Protein AF-A0A1A8SIC4-F1 (afdb_monomer_lite)

Sequence (96 aa):
RASECELGEWSQWSSCMKKNKTCGFKRGSQSRVRSPLPQIHSLDPSPSFVTSQTCIPEAERRQCNVTRTPCVRERKNKGTRSDDAKKRDKGNARGR

Secondary structure (DSSP, 8-state):
---S--B-PPPPPPPPBBTTBSSS-SEEEEEEEEPBP-----S----S------PPPEEEEEEEE---PPP---S-------S--SSS--------

Organism: NCBI:txid451742

Structure (mmCIF, N/CA/C/O backbone):
data_AF-A0A1A8SIC4-F1
#
_entry.id   AF-A0A1A8SIC4-F1
#
loop_
_atom_site.group_PDB
_atom_site.id
_atom_site.type_symbol
_atom_site.label_atom_id
_atom_site.label_alt_id
_atom_site.label_comp_id
_atom_site.label_asym_id
_atom_site.label_entity_id
_atom_site.label_seq_id
_atom_site.pdbx_PDB_ins_code
_atom_site.Cartn_x
_atom_site.Cartn_y
_atom_site.Cartn_z
_atom_site.occupancy
_atom_site.B_iso_or_equiv
_atom_site.auth_seq_id
_atom_site.auth_comp_id
_atom_site.auth_asym_id
_atom_site.auth_atom_id
_atom_site.pdbx_PDB_model_num
ATOM 1 N N . ARG A 1 1 ? 29.509 -3.244 -3.842 1.00 47.41 1 ARG A N 1
ATOM 2 C CA . ARG A 1 1 ? 29.224 -3.864 -5.154 1.00 47.41 1 ARG A CA 1
ATOM 3 C C . ARG A 1 1 ? 27.739 -4.187 -5.210 1.00 47.41 1 ARG A C 1
ATOM 5 O O . ARG A 1 1 ? 27.332 -5.201 -4.662 1.00 47.41 1 ARG A O 1
ATOM 12 N N . ALA A 1 2 ? 26.950 -3.276 -5.770 1.00 46.69 2 ALA A N 1
ATOM 13 C CA . ALA A 1 2 ? 25.677 -3.608 -6.391 1.00 46.69 2 ALA A CA 1
ATOM 14 C C . ALA A 1 2 ? 26.006 -3.691 -7.882 1.00 46.69 2 ALA A C 1
ATOM 16 O O . ALA A 1 2 ? 26.711 -2.817 -8.386 1.00 46.69 2 ALA A O 1
ATOM 17 N N . SER A 1 3 ? 25.652 -4.807 -8.502 1.00 49.41 3 SER A N 1
ATOM 18 C CA . SER A 1 3 ? 25.911 -5.120 -9.904 1.00 49.41 3 SER A CA 1
ATOM 19 C C . SER A 1 3 ? 25.497 -3.947 -10.792 1.00 49.41 3 SER A C 1
ATOM 21 O O . SER A 1 3 ? 24.497 -3.302 -10.487 1.00 49.41 3 SER A O 1
ATOM 23 N N . GLU A 1 4 ? 26.269 -3.679 -11.842 1.00 56.88 4 GLU A N 1
ATOM 24 C CA . GLU A 1 4 ? 26.120 -2.597 -12.831 1.00 56.88 4 GLU A CA 1
ATOM 25 C C . GLU A 1 4 ? 24.813 -2.718 -13.653 1.00 56.88 4 GLU A C 1
ATOM 27 O O . GLU A 1 4 ? 24.824 -2.835 -14.869 1.00 56.88 4 GLU A O 1
ATOM 32 N N . CYS A 1 5 ? 23.667 -2.738 -12.975 1.00 67.62 5 CYS A N 1
ATOM 33 C CA . CYS A 1 5 ? 22.320 -2.734 -13.527 1.00 67.62 5 CYS A CA 1
ATOM 34 C C . CYS A 1 5 ? 21.611 -1.490 -13.000 1.00 67.62 5 CYS A C 1
ATOM 36 O O . CYS A 1 5 ? 21.389 -1.363 -11.790 1.00 67.62 5 CYS A O 1
ATOM 38 N N . GLU A 1 6 ? 21.218 -0.593 -13.898 1.00 72.94 6 GLU A N 1
ATOM 39 C CA . GLU A 1 6 ? 20.406 0.563 -13.538 1.00 72.94 6 GLU A CA 1
ATOM 40 C C . GLU A 1 6 ? 18.988 0.094 -13.181 1.00 72.94 6 GLU A C 1
ATOM 42 O O . GLU A 1 6 ? 18.189 -0.332 -14.017 1.00 72.94 6 GLU A O 1
ATOM 47 N N . LEU A 1 7 ? 18.680 0.109 -11.885 1.00 80.56 7 LEU A N 1
ATOM 48 C CA . LEU A 1 7 ? 17.324 -0.115 -11.399 1.00 80.56 7 LEU A CA 1
ATOM 49 C C . LEU A 1 7 ? 16.535 1.188 -11.509 1.00 80.56 7 LEU A C 1
ATOM 51 O O . LEU A 1 7 ? 17.053 2.261 -11.203 1.00 80.56 7 LEU A O 1
ATOM 55 N N . GLY A 1 8 ? 15.275 1.076 -11.921 1.00 83.62 8 GLY A N 1
ATOM 56 C CA . GLY A 1 8 ? 14.387 2.216 -12.083 1.00 83.62 8 GLY A CA 1
ATOM 57 C C . GLY A 1 8 ? 13.956 2.830 -10.760 1.00 83.62 8 GLY A C 1
ATOM 58 O O . GLY A 1 8 ? 14.420 2.464 -9.673 1.00 83.62 8 GLY A O 1
ATOM 59 N N . GLU A 1 9 ? 13.025 3.775 -10.861 1.00 90.00 9 GLU A N 1
ATOM 60 C CA . GLU A 1 9 ? 12.468 4.422 -9.683 1.00 90.00 9 GLU A CA 1
ATOM 61 C C . GLU A 1 9 ? 11.756 3.408 -8.775 1.00 90.00 9 GLU A C 1
ATOM 63 O O . GLU A 1 9 ? 11.137 2.429 -9.204 1.00 90.00 9 GLU A O 1
ATOM 68 N N . TRP A 1 10 ? 11.865 3.648 -7.473 1.00 90.75 10 TRP A N 1
ATOM 69 C CA . TRP A 1 10 ? 11.117 2.900 -6.483 1.00 90.75 10 TRP A CA 1
ATOM 70 C C . TRP A 1 10 ? 9.619 3.139 -6.624 1.00 90.75 10 TRP A C 1
ATOM 72 O O . TRP A 1 10 ? 9.158 4.274 -6.568 1.00 90.75 10 TRP A O 1
ATOM 82 N N . SER A 1 11 ? 8.845 2.054 -6.653 1.00 93.75 11 SER A N 1
ATOM 83 C CA . SER A 1 11 ? 7.395 2.142 -6.485 1.00 93.75 11 SER A CA 1
ATOM 84 C C . SER A 1 11 ? 7.038 2.784 -5.143 1.00 93.75 11 SER A C 1
ATOM 86 O O . SER A 1 11 ? 7.803 2.742 -4.168 1.00 93.75 11 SER A O 1
ATOM 88 N N . GLN A 1 12 ? 5.820 3.311 -5.063 1.00 94.88 12 GLN A N 1
ATOM 89 C CA . GLN A 1 12 ? 5.270 3.792 -3.805 1.00 94.88 12 GLN A CA 1
ATOM 90 C C . GLN A 1 12 ? 5.237 2.670 -2.755 1.00 94.88 12 GLN A C 1
ATOM 92 O O . GLN A 1 12 ? 4.997 1.497 -3.050 1.00 94.88 12 GLN A O 1
ATOM 97 N N . TRP A 1 13 ? 5.477 3.039 -1.497 1.00 94.81 13 TRP A N 1
ATOM 98 C CA . TRP A 1 13 ? 5.356 2.115 -0.376 1.00 94.81 13 TRP A CA 1
ATOM 99 C C . TRP A 1 13 ? 3.936 1.560 -0.258 1.00 94.81 13 TRP A C 1
ATOM 101 O O . TRP A 1 13 ? 2.962 2.313 -0.292 1.00 94.81 13 TRP A O 1
ATOM 111 N N . SER A 1 14 ? 3.824 0.249 -0.041 1.00 94.75 14 SER A N 1
ATOM 112 C CA . SER A 1 14 ? 2.546 -0.393 0.255 1.00 94.75 14 SER A CA 1
ATOM 113 C C . SER A 1 14 ? 1.931 0.149 1.549 1.00 94.75 14 SER A C 1
ATOM 115 O O . SER A 1 14 ? 2.629 0.650 2.434 1.00 94.75 14 SER A O 1
ATOM 117 N N . SER A 1 15 ? 0.627 -0.059 1.738 1.00 94.31 15 SER A N 1
ATOM 118 C CA . SER A 1 15 ? 0.002 0.177 3.041 1.00 94.31 15 SER A CA 1
ATOM 119 C C . SER A 1 15 ? 0.709 -0.624 4.136 1.00 94.31 15 SER A C 1
ATOM 121 O O . SER A 1 15 ? 1.135 -1.765 3.922 1.00 94.31 15 SER A O 1
ATOM 123 N N . CYS A 1 16 ? 0.811 -0.031 5.326 1.00 94.38 16 CYS A N 1
ATOM 124 C CA . CYS A 1 16 ? 1.313 -0.735 6.494 1.00 94.38 16 CYS A CA 1
ATOM 125 C C . CYS A 1 16 ? 0.394 -1.920 6.798 1.00 94.38 16 CYS A C 1
ATOM 127 O O . CYS A 1 16 ? -0.816 -1.744 6.951 1.00 94.38 16 CYS A O 1
ATOM 129 N N . MET A 1 17 ? 0.956 -3.122 6.890 1.00 93.44 17 MET A N 1
ATOM 130 C CA . MET A 1 17 ? 0.179 -4.329 7.153 1.00 93.44 17 MET A CA 1
ATOM 131 C C . MET A 1 17 ? 0.896 -5.289 8.102 1.00 93.44 17 MET A C 1
ATOM 133 O O . MET A 1 17 ? 2.123 -5.325 8.190 1.00 93.44 17 MET A O 1
ATOM 137 N N . LYS A 1 18 ? 0.118 -6.093 8.830 1.00 91.94 18 LYS A N 1
ATOM 138 C CA . LYS A 1 18 ? 0.607 -7.182 9.684 1.00 91.94 18 LYS A CA 1
ATOM 139 C C . LYS A 1 18 ? -0.186 -8.446 9.380 1.00 91.94 18 LYS A C 1
ATOM 141 O O . LYS A 1 18 ? -1.400 -8.463 9.567 1.00 91.94 18 LYS A O 1
ATOM 146 N N . LYS A 1 19 ? 0.495 -9.515 8.945 1.00 88.44 19 LYS A N 1
ATOM 147 C CA . LYS A 1 19 ? -0.144 -10.787 8.541 1.00 88.44 19 LYS A CA 1
ATOM 148 C C . LYS A 1 19 ? -1.280 -10.562 7.525 1.00 88.44 19 LYS A C 1
ATOM 150 O O . LYS A 1 19 ? -2.400 -11.016 7.749 1.00 88.44 19 LYS A O 1
ATOM 155 N N . ASN A 1 20 ? -0.996 -9.786 6.474 1.00 88.56 20 ASN A N 1
ATOM 156 C CA . ASN A 1 20 ? -1.928 -9.474 5.380 1.00 88.56 20 ASN A CA 1
ATOM 157 C C . ASN A 1 20 ? -3.195 -8.717 5.827 1.00 88.56 20 ASN A C 1
ATOM 159 O O . ASN A 1 20 ? -4.226 -8.771 5.166 1.00 88.56 20 ASN A O 1
ATOM 163 N N . LYS A 1 21 ? -3.133 -8.013 6.962 1.00 88.75 21 LYS A N 1
ATOM 164 C CA . LYS A 1 21 ? -4.210 -7.149 7.462 1.00 88.75 21 LYS A CA 1
ATOM 165 C C . LYS A 1 21 ? -3.706 -5.734 7.642 1.00 88.75 21 LYS A C 1
ATOM 167 O O . LYS A 1 21 ? -2.560 -5.555 8.040 1.00 88.75 21 LYS A O 1
ATOM 172 N N . THR A 1 22 ? -4.590 -4.765 7.445 1.00 91.44 22 THR A N 1
ATOM 173 C CA . THR A 1 22 ? -4.361 -3.321 7.643 1.00 91.44 22 THR A CA 1
ATOM 174 C C . THR A 1 22 ? -5.019 -2.780 8.924 1.00 91.44 22 THR A C 1
ATOM 176 O O . THR A 1 22 ? -4.899 -1.603 9.236 1.00 91.44 22 THR A O 1
ATOM 179 N N . CYS A 1 23 ? -5.660 -3.649 9.713 1.00 89.69 23 CYS A N 1
ATOM 180 C CA . CYS A 1 23 ? -6.342 -3.327 10.967 1.00 89.69 23 CYS A CA 1
ATOM 181 C C . CYS A 1 23 ? -5.828 -4.184 12.142 1.00 89.69 23 CYS A C 1
ATOM 183 O O . CYS A 1 23 ? -5.269 -5.269 11.957 1.00 89.69 23 CYS A O 1
ATOM 185 N N . GLY A 1 24 ? -6.073 -3.736 13.374 1.00 89.94 24 GLY A N 1
ATOM 186 C CA . GLY A 1 24 ? -5.887 -4.517 14.601 1.00 89.94 24 GLY A CA 1
ATOM 187 C C . GLY A 1 24 ? -4.445 -4.617 15.104 1.00 89.94 24 GLY A C 1
ATOM 188 O O . GLY A 1 24 ? -4.166 -5.415 15.998 1.00 89.94 24 GLY A O 1
ATOM 189 N N . PHE A 1 25 ? -3.517 -3.817 14.576 1.00 91.12 25 PHE A N 1
ATOM 190 C CA . PHE A 1 25 ? -2.125 -3.774 15.030 1.00 91.12 25 PHE A CA 1
ATOM 191 C C . PHE A 1 25 ? -1.625 -2.338 15.210 1.00 91.12 25 PHE A C 1
ATOM 193 O O . PHE A 1 25 ? -2.161 -1.417 14.611 1.00 91.12 25 PHE A O 1
ATOM 200 N N . LYS A 1 26 ? -0.589 -2.170 16.046 1.00 90.50 26 LYS A N 1
ATOM 201 C CA . LYS A 1 26 ? 0.161 -0.908 16.193 1.00 90.50 26 LYS A CA 1
ATOM 202 C C . LYS A 1 26 ? 1.464 -0.890 15.384 1.00 90.50 26 LYS A C 1
ATOM 204 O O . LYS A 1 26 ? 1.938 0.171 15.021 1.00 90.50 26 LYS A O 1
ATOM 209 N N . ARG A 1 27 ? 2.058 -2.060 15.112 1.00 93.38 27 ARG A N 1
ATOM 210 C CA . ARG A 1 27 ? 3.337 -2.216 14.391 1.00 93.38 27 ARG A CA 1
ATOM 211 C C . ARG A 1 27 ? 3.176 -3.217 13.251 1.00 93.38 27 ARG A C 1
ATOM 213 O O . ARG A 1 27 ? 2.693 -4.325 13.503 1.00 93.38 27 ARG A O 1
ATOM 220 N N . GLY A 1 28 ? 3.561 -2.832 12.041 1.00 94.31 28 GLY A N 1
ATOM 221 C CA . GLY A 1 28 ? 3.477 -3.644 10.828 1.00 94.31 28 GLY A CA 1
ATOM 222 C C . GLY A 1 28 ? 4.701 -3.465 9.933 1.00 94.31 28 GLY A C 1
ATOM 223 O O . GLY A 1 28 ? 5.740 -2.953 10.361 1.00 94.31 28 GLY A O 1
ATOM 224 N N . SER A 1 29 ? 4.563 -3.884 8.682 1.00 95.94 29 SER A N 1
ATOM 225 C CA . SER A 1 29 ? 5.577 -3.715 7.646 1.00 95.94 29 SER A CA 1
ATOM 226 C C . SER A 1 29 ? 4.937 -3.203 6.364 1.00 95.94 29 SER A C 1
ATOM 228 O O . SER A 1 29 ? 3.799 -3.545 6.042 1.00 95.94 29 SER A O 1
ATOM 230 N N . GLN A 1 30 ? 5.686 -2.383 5.642 1.00 95.81 30 GLN A N 1
ATOM 231 C CA . GLN A 1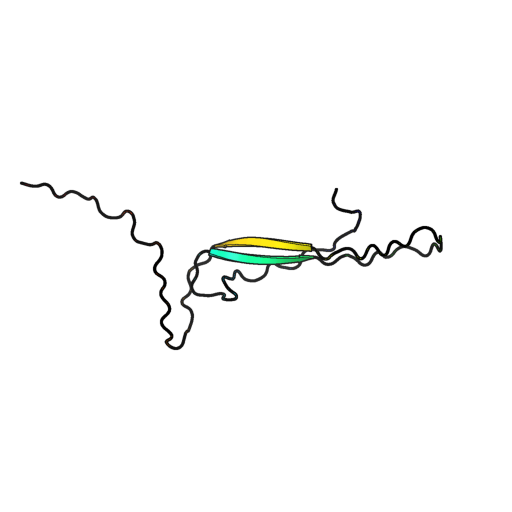 30 ? 5.362 -1.936 4.293 1.00 95.81 30 GLN A CA 1
ATOM 232 C C . GLN A 1 30 ? 6.511 -2.337 3.375 1.00 95.81 30 GLN A C 1
ATOM 234 O O . GLN A 1 30 ? 7.669 -2.366 3.805 1.00 95.81 30 GLN A O 1
ATOM 239 N N . SER A 1 31 ? 6.174 -2.687 2.140 1.00 94.88 31 SER A N 1
ATOM 240 C CA . SER A 1 31 ? 7.141 -3.100 1.128 1.00 94.88 31 SER A CA 1
ATOM 241 C C . SER A 1 31 ? 7.052 -2.167 -0.073 1.00 94.88 31 SER A C 1
ATOM 243 O O . SER A 1 31 ? 5.972 -1.657 -0.372 1.00 94.88 31 SER A O 1
ATOM 245 N N . ARG A 1 32 ? 8.170 -1.951 -0.755 1.00 95.56 32 ARG A N 1
ATOM 246 C CA . ARG A 1 32 ? 8.219 -1.325 -2.079 1.00 95.56 32 ARG A CA 1
ATOM 247 C C . ARG A 1 32 ? 9.085 -2.167 -3.002 1.00 95.56 32 ARG A C 1
ATOM 249 O O . ARG A 1 32 ? 9.911 -2.946 -2.527 1.00 95.56 32 ARG A O 1
ATOM 256 N N . VAL A 1 33 ? 8.884 -2.011 -4.300 1.00 93.19 33 VAL A N 1
ATOM 257 C CA . VAL A 1 33 ? 9.644 -2.719 -5.331 1.00 93.19 33 VAL A CA 1
ATOM 258 C C . VAL A 1 33 ? 10.167 -1.729 -6.361 1.00 93.19 33 VAL A C 1
ATOM 260 O O . VAL A 1 33 ? 9.515 -0.717 -6.620 1.00 93.19 33 VAL A O 1
ATOM 263 N N . ARG A 1 34 ? 11.335 -2.003 -6.936 1.00 91.50 34 ARG A N 1
ATOM 264 C CA . ARG A 1 34 ? 11.837 -1.318 -8.134 1.00 91.50 34 ARG A CA 1
ATOM 265 C C . ARG A 1 34 ? 12.176 -2.352 -9.193 1.00 91.50 34 ARG A C 1
ATOM 267 O O . ARG A 1 34 ? 12.811 -3.366 -8.894 1.00 91.50 34 ARG A O 1
ATOM 274 N N . SER A 1 35 ? 11.716 -2.113 -10.413 1.00 87.50 35 SER A N 1
ATOM 275 C CA . SER A 1 35 ? 12.066 -2.936 -11.564 1.00 87.50 35 SER A CA 1
ATOM 276 C C . SER A 1 35 ? 13.350 -2.418 -12.210 1.00 87.50 35 SER A C 1
ATOM 278 O O . SER A 1 35 ? 13.639 -1.223 -12.119 1.00 87.50 35 SER A O 1
ATOM 280 N N . PRO A 1 36 ? 14.115 -3.282 -12.884 1.00 83.38 36 PRO A N 1
ATOM 281 C CA . PRO A 1 36 ? 15.187 -2.836 -13.761 1.00 83.38 36 PRO A CA 1
ATOM 282 C C . PRO A 1 36 ? 14.686 -1.873 -14.827 1.00 83.38 36 PRO A C 1
ATOM 284 O O . PRO A 1 36 ? 13.569 -2.046 -15.329 1.00 83.38 36 PRO A O 1
ATOM 287 N N . LEU A 1 37 ? 15.510 -0.891 -15.186 1.00 77.88 37 LEU A N 1
ATOM 288 C CA . LEU A 1 37 ? 15.266 -0.133 -16.403 1.00 77.88 37 LEU A CA 1
ATOM 289 C C . LEU A 1 37 ? 15.579 -1.019 -17.614 1.00 77.88 37 LEU A C 1
ATOM 291 O O . LEU A 1 37 ? 16.496 -1.843 -17.560 1.00 77.88 37 LEU A O 1
ATOM 295 N N . PRO A 1 38 ? 14.810 -0.901 -18.707 1.00 66.94 38 PRO A N 1
ATOM 296 C CA . PRO A 1 38 ? 15.213 -1.496 -19.966 1.00 66.94 38 PRO A CA 1
ATOM 297 C C . PRO A 1 38 ? 16.500 -0.801 -20.412 1.00 66.94 38 PRO A C 1
ATOM 299 O O . PRO A 1 38 ? 16.480 0.378 -20.760 1.00 66.94 38 PRO A O 1
ATOM 302 N N . GLN A 1 39 ? 17.619 -1.526 -20.393 1.00 63.16 39 GLN A N 1
ATOM 303 C CA . GLN A 1 39 ? 18.861 -1.036 -20.985 1.00 63.16 39 GLN A CA 1
ATOM 304 C C . GLN A 1 39 ? 18.612 -0.871 -22.484 1.00 63.16 39 GLN A C 1
ATOM 306 O O . GLN A 1 39 ? 18.539 -1.855 -23.225 1.00 63.16 39 GLN A O 1
ATOM 311 N N . ILE A 1 40 ? 18.463 0.372 -22.937 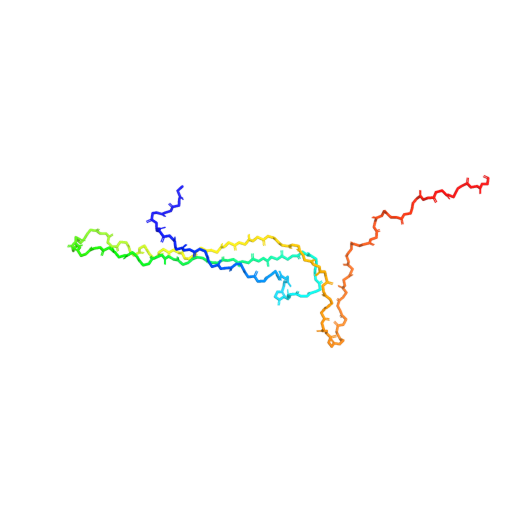1.00 55.31 40 ILE A N 1
ATOM 312 C CA . ILE A 1 40 ? 18.524 0.711 -24.357 1.00 55.31 40 ILE A CA 1
ATOM 313 C C . ILE A 1 40 ? 20.008 0.691 -24.718 1.00 55.31 40 ILE A C 1
ATOM 315 O O . ILE A 1 40 ? 20.648 1.728 -24.864 1.00 55.31 40 ILE A O 1
ATOM 319 N N . HIS A 1 41 ? 20.594 -0.503 -24.767 1.00 55.50 41 HIS A N 1
ATOM 320 C CA . HIS A 1 41 ? 21.925 -0.648 -25.325 1.00 55.50 41 HIS A CA 1
ATOM 321 C C . HIS A 1 41 ? 21.805 -0.432 -26.830 1.00 55.50 41 HIS A C 1
ATOM 323 O O . HIS A 1 41 ? 21.134 -1.183 -27.540 1.00 55.50 41 HIS A O 1
ATOM 329 N N . SER A 1 42 ? 22.399 0.675 -27.267 1.00 50.16 42 SER A N 1
ATOM 330 C CA . SER A 1 42 ? 22.607 1.072 -28.649 1.00 50.16 42 SER A CA 1
ATOM 331 C C . SER A 1 42 ? 23.027 -0.115 -29.516 1.00 50.16 42 SER A C 1
ATOM 333 O O . SER A 1 42 ? 23.774 -0.982 -29.071 1.00 50.16 42 SER A O 1
ATOM 335 N N . LEU A 1 43 ? 22.547 -0.115 -30.759 1.00 49.47 43 LEU A N 1
ATOM 336 C CA . LEU A 1 43 ? 22.930 -1.018 -31.843 1.00 49.47 43 LEU A CA 1
ATOM 337 C C . LEU A 1 43 ? 24.461 -1.074 -32.018 1.00 49.47 43 LEU A C 1
ATOM 339 O O . LEU A 1 43 ? 25.014 -0.343 -32.831 1.00 49.47 43 LEU A O 1
ATOM 343 N N . ASP A 1 44 ? 25.139 -1.951 -31.286 1.00 51.44 44 ASP A N 1
ATOM 344 C CA . ASP A 1 44 ? 26.468 -2.447 -31.636 1.00 51.44 44 ASP A CA 1
ATOM 345 C C . ASP A 1 44 ? 26.444 -3.981 -31.538 1.00 51.44 44 ASP A C 1
ATOM 347 O O . ASP A 1 44 ? 26.300 -4.531 -30.443 1.00 51.44 44 ASP A O 1
ATOM 351 N N . PRO A 1 45 ? 26.492 -4.708 -32.669 1.00 51.06 45 PRO A N 1
ATOM 352 C CA . PRO A 1 45 ? 26.457 -6.161 -32.679 1.00 51.06 45 PRO A CA 1
ATOM 353 C C . PRO A 1 45 ? 27.863 -6.719 -32.414 1.00 51.06 45 PRO A C 1
ATOM 355 O O . PRO A 1 45 ? 28.443 -7.377 -33.276 1.00 51.06 45 PRO A O 1
ATOM 358 N N . SER A 1 46 ? 28.438 -6.472 -31.234 1.00 50.25 46 SER A N 1
ATOM 359 C CA . SER A 1 46 ? 29.637 -7.203 -30.807 1.00 50.25 46 SER A CA 1
ATOM 360 C C . SER A 1 46 ? 29.225 -8.506 -30.094 1.00 50.25 46 SER A C 1
ATOM 362 O O . SER A 1 46 ? 28.492 -8.479 -29.103 1.00 50.25 46 SER A O 1
ATOM 364 N N . PRO A 1 47 ? 29.647 -9.693 -30.577 1.00 52.91 47 PRO A N 1
ATOM 365 C CA . PRO A 1 47 ? 29.192 -10.993 -30.075 1.00 52.91 47 PRO A CA 1
ATOM 366 C C . PRO A 1 47 ? 29.957 -11.428 -28.814 1.00 52.91 47 PRO A C 1
ATOM 368 O O . PRO A 1 47 ? 30.239 -12.609 -28.612 1.00 52.91 47 PRO A O 1
ATOM 371 N N . SER A 1 48 ? 30.336 -10.482 -27.962 1.00 45.69 48 SER A N 1
ATOM 372 C CA . SER A 1 48 ? 31.107 -10.739 -26.751 1.00 45.69 48 SER A CA 1
ATOM 373 C C . SER A 1 48 ? 30.221 -10.525 -25.534 1.00 45.69 48 SER A C 1
ATOM 375 O O . SER A 1 48 ? 30.046 -9.412 -25.055 1.00 45.69 48 SER A O 1
ATOM 377 N N . PHE A 1 49 ? 29.699 -11.639 -25.021 1.00 46.25 49 PHE A N 1
ATOM 378 C CA . PHE A 1 49 ? 29.087 -11.744 -23.699 1.00 46.25 49 PHE A CA 1
ATOM 379 C C . PHE A 1 49 ? 27.810 -10.921 -23.511 1.00 46.25 49 PHE A C 1
ATOM 381 O O . PHE A 1 49 ? 27.687 -10.131 -22.575 1.00 46.25 49 PHE A O 1
ATOM 388 N N . VAL A 1 50 ? 26.771 -11.264 -24.280 1.00 48.88 50 VAL A N 1
ATOM 389 C CA . VAL A 1 50 ? 25.392 -11.135 -23.788 1.00 48.88 50 VAL A CA 1
ATOM 390 C C . VAL A 1 50 ? 25.213 -12.156 -22.660 1.00 48.88 50 VAL A C 1
ATOM 392 O O . VAL A 1 50 ? 24.520 -13.163 -22.778 1.00 48.88 50 VAL A O 1
ATOM 395 N N . THR A 1 51 ? 25.891 -11.922 -21.535 1.00 48.44 51 THR A N 1
ATOM 396 C CA . THR A 1 51 ? 25.366 -12.376 -20.258 1.00 48.44 51 THR A CA 1
ATOM 397 C C . THR A 1 51 ? 23.995 -11.739 -20.198 1.00 48.44 51 THR A C 1
ATOM 399 O O . THR A 1 51 ? 23.879 -10.515 -20.187 1.00 48.44 51 THR A O 1
ATOM 402 N N . SER A 1 52 ? 22.947 -12.550 -20.291 1.00 51.41 52 SER A N 1
ATOM 403 C CA . SER A 1 52 ? 21.598 -12.128 -19.959 1.00 51.41 52 SER A CA 1
ATOM 404 C C . SER A 1 52 ? 21.630 -11.707 -18.492 1.00 51.41 52 SER A C 1
ATOM 406 O O . SER A 1 52 ? 21.299 -12.477 -17.596 1.00 51.41 52 SER A O 1
ATOM 408 N N . GLN A 1 53 ? 22.121 -10.499 -18.226 1.00 55.16 53 GLN A N 1
ATOM 409 C CA . GLN A 1 53 ? 22.005 -9.815 -16.957 1.00 55.16 53 GLN A CA 1
ATOM 410 C C . GLN A 1 53 ? 20.541 -9.416 -16.878 1.00 55.16 53 GLN A C 1
ATOM 412 O O . GLN A 1 53 ? 20.148 -8.278 -17.119 1.00 55.16 53 GLN A O 1
ATOM 417 N N . THR A 1 54 ? 19.699 -10.415 -16.620 1.00 57.56 54 THR A N 1
ATOM 418 C CA . THR A 1 54 ? 18.337 -10.217 -16.165 1.00 57.56 54 THR A CA 1
ATOM 419 C C . THR A 1 54 ? 18.481 -9.582 -14.794 1.00 57.56 54 THR A C 1
ATOM 421 O O . THR A 1 54 ? 18.583 -10.268 -13.778 1.00 57.56 54 THR A O 1
ATOM 424 N N . CYS A 1 55 ? 18.618 -8.258 -14.781 1.00 68.56 55 CYS A N 1
ATOM 425 C CA . CYS A 1 55 ? 18.675 -7.479 -13.563 1.00 68.56 55 CYS A CA 1
ATOM 426 C C . CYS A 1 55 ? 17.505 -7.915 -12.673 1.00 68.56 55 CYS A C 1
ATOM 428 O O . CYS A 1 55 ? 16.361 -8.014 -13.123 1.00 68.56 55 CYS A O 1
ATOM 430 N N . ILE A 1 56 ? 17.795 -8.251 -11.422 1.00 78.88 56 ILE A N 1
ATOM 431 C CA . ILE A 1 56 ? 16.781 -8.781 -10.515 1.00 78.88 56 ILE A CA 1
ATOM 432 C C . ILE A 1 56 ? 15.986 -7.590 -9.962 1.00 78.88 56 ILE A C 1
ATOM 434 O O . ILE A 1 56 ? 16.605 -6.627 -9.503 1.00 78.88 56 ILE A O 1
ATOM 438 N N . PRO A 1 57 ? 14.641 -7.618 -9.982 1.00 84.44 57 PRO A N 1
ATOM 439 C CA . PRO A 1 57 ? 13.850 -6.588 -9.322 1.00 84.44 57 PRO A CA 1
ATOM 440 C C . PRO A 1 57 ? 14.157 -6.572 -7.824 1.00 84.44 57 PRO A C 1
ATOM 442 O O . PRO A 1 57 ? 14.198 -7.615 -7.167 1.00 84.44 57 PRO A O 1
ATOM 445 N N . GLU A 1 58 ? 14.349 -5.380 -7.270 1.00 88.94 58 GLU A N 1
ATOM 446 C CA . GLU A 1 58 ? 14.688 -5.232 -5.859 1.00 88.94 58 GLU A CA 1
ATOM 447 C C . GLU A 1 58 ? 13.432 -4.956 -5.035 1.00 88.94 58 GLU A C 1
ATOM 449 O O . GLU A 1 58 ? 12.572 -4.160 -5.419 1.00 88.94 58 GLU A O 1
ATOM 454 N N . ALA A 1 59 ? 13.331 -5.619 -3.884 1.00 91.56 59 ALA A N 1
ATOM 455 C CA . ALA A 1 59 ? 12.250 -5.444 -2.927 1.00 91.56 59 ALA A CA 1
ATOM 456 C C . ALA A 1 59 ? 12.815 -4.925 -1.602 1.00 91.56 59 ALA A C 1
ATOM 458 O O . ALA A 1 59 ? 13.671 -5.564 -0.992 1.00 91.56 59 ALA A O 1
ATOM 459 N N . GLU A 1 60 ? 12.275 -3.812 -1.112 1.00 94.25 60 GLU A N 1
ATOM 460 C CA . GLU A 1 60 ? 12.643 -3.240 0.181 1.00 94.25 60 GLU A CA 1
ATOM 461 C C . GLU A 1 60 ? 11.477 -3.347 1.160 1.00 94.25 60 GLU A C 1
ATOM 463 O O . GLU A 1 60 ? 10.317 -3.125 0.803 1.00 94.25 60 GLU A O 1
ATOM 468 N N . ARG A 1 61 ? 11.782 -3.671 2.421 1.00 94.31 61 ARG A N 1
ATOM 469 C CA . ARG A 1 61 ? 10.805 -3.732 3.511 1.00 94.31 61 ARG A CA 1
ATOM 470 C C . ARG A 1 61 ? 11.231 -2.831 4.655 1.00 94.31 61 ARG A C 1
ATOM 472 O O . ARG A 1 61 ? 12.353 -2.939 5.139 1.00 94.31 61 ARG A O 1
ATOM 479 N N . ARG A 1 62 ? 10.299 -2.023 5.161 1.00 95.06 62 ARG A N 1
ATOM 480 C CA . ARG A 1 62 ? 10.503 -1.214 6.373 1.00 95.06 62 ARG A CA 1
ATOM 481 C C . ARG A 1 62 ? 9.392 -1.435 7.388 1.00 95.06 62 ARG A C 1
ATOM 483 O O . ARG A 1 62 ? 8.248 -1.740 7.039 1.00 95.06 62 ARG A O 1
ATOM 490 N N . GLN A 1 63 ? 9.734 -1.272 8.662 1.00 95.44 63 GLN A N 1
ATOM 491 C CA . GLN A 1 63 ? 8.745 -1.263 9.735 1.00 95.44 63 GLN A CA 1
ATOM 492 C C . GLN A 1 63 ? 7.909 0.015 9.679 1.00 95.44 63 GLN A C 1
ATOM 494 O O . GLN A 1 63 ? 8.375 1.076 9.267 1.00 95.44 63 GLN A O 1
ATOM 499 N N . CYS A 1 64 ? 6.660 -0.095 10.109 1.00 94.25 64 CYS A N 1
ATOM 500 C CA . CYS A 1 64 ? 5.741 1.028 10.228 1.00 94.25 64 CYS A CA 1
ATOM 501 C C . CYS A 1 64 ? 4.947 0.909 11.527 1.00 94.25 64 CYS A C 1
ATOM 503 O O . CYS A 1 64 ? 4.635 -0.197 11.979 1.00 94.25 64 CYS A O 1
ATOM 505 N N . ASN A 1 65 ? 4.621 2.053 12.125 1.00 94.25 65 ASN A N 1
ATOM 506 C CA . ASN A 1 65 ? 3.754 2.134 13.293 1.00 94.25 65 ASN A CA 1
ATOM 507 C C . ASN A 1 65 ? 2.472 2.867 12.891 1.00 94.25 65 ASN A C 1
ATOM 509 O O . ASN A 1 65 ? 2.541 3.900 12.234 1.00 94.25 65 ASN A O 1
ATOM 513 N N . VAL A 1 66 ? 1.319 2.317 13.257 1.00 91.31 66 VAL A N 1
ATOM 514 C CA . VAL A 1 66 ? -0.003 2.862 12.924 1.00 91.31 66 VAL A CA 1
ATOM 515 C C . VAL A 1 66 ? -0.898 2.862 14.152 1.00 91.31 66 VAL A C 1
ATOM 517 O O . VAL A 1 66 ? -0.673 2.123 15.115 1.00 91.31 66 VAL A O 1
ATOM 520 N N . THR A 1 67 ? -1.949 3.670 14.112 1.00 89.44 67 THR A N 1
ATOM 521 C CA . THR A 1 67 ? -3.015 3.601 15.108 1.00 89.44 67 THR A CA 1
ATOM 522 C C . THR A 1 67 ? -3.741 2.265 14.984 1.00 89.44 67 THR A C 1
ATOM 524 O O . THR A 1 67 ? -4.034 1.797 13.885 1.00 89.44 67 THR A O 1
ATOM 527 N N . ARG A 1 68 ? -4.032 1.625 16.122 1.00 87.12 68 ARG A N 1
ATOM 528 C CA . ARG A 1 68 ? -4.713 0.327 16.146 1.00 87.12 68 ARG A CA 1
ATOM 529 C C . ARG A 1 68 ? -6.189 0.496 15.793 1.00 87.12 68 ARG A C 1
ATOM 531 O O . ARG A 1 68 ? -7.027 0.589 16.685 1.00 87.12 68 ARG A O 1
ATOM 538 N N . THR A 1 69 ? -6.503 0.489 14.505 1.00 86.69 69 THR A N 1
ATOM 539 C CA . THR A 1 69 ? -7.888 0.514 14.023 1.00 86.69 69 THR A CA 1
ATOM 540 C C . THR A 1 69 ? -8.556 -0.831 14.310 1.00 86.69 69 THR A C 1
ATOM 542 O O . THR A 1 69 ? -7.966 -1.866 13.985 1.00 86.69 69 THR A O 1
ATOM 545 N N . PRO A 1 70 ? -9.751 -0.878 14.922 1.00 85.38 70 PRO A N 1
ATOM 546 C CA . PRO A 1 70 ? -10.459 -2.136 15.124 1.00 85.38 70 PRO A CA 1
ATOM 547 C C . PRO A 1 70 ? -10.747 -2.791 13.769 1.00 85.38 70 PRO A C 1
ATOM 549 O O . PRO A 1 70 ? -11.216 -2.147 12.836 1.00 85.38 70 PRO A O 1
ATOM 552 N N . CYS A 1 71 ? -10.441 -4.081 13.644 1.00 85.56 71 CYS A N 1
ATOM 553 C CA . CYS A 1 71 ? -10.882 -4.833 12.478 1.00 85.56 71 CYS A CA 1
ATOM 554 C C . CYS A 1 71 ? -12.387 -5.041 12.575 1.00 85.56 71 CYS A C 1
ATOM 556 O O . CYS A 1 71 ? -12.851 -5.594 13.573 1.00 85.56 71 CYS A O 1
ATOM 558 N N . VAL A 1 72 ? -13.121 -4.697 11.521 1.00 80.00 72 VAL A N 1
ATOM 559 C CA . VAL A 1 72 ? -14.485 -5.191 11.344 1.00 80.00 72 VAL A CA 1
ATOM 560 C C . VAL A 1 72 ? -14.366 -6.705 11.188 1.00 80.00 72 VAL A C 1
ATOM 562 O O . VAL A 1 72 ? -13.861 -7.208 10.186 1.00 80.00 72 VAL A O 1
ATOM 565 N N . ARG A 1 73 ? -14.682 -7.449 12.244 1.00 67.50 73 ARG A N 1
ATOM 566 C CA . ARG A 1 73 ? -14.721 -8.907 12.200 1.00 67.50 73 ARG A CA 1
ATOM 567 C C . ARG A 1 73 ? -16.029 -9.381 12.791 1.00 67.50 73 ARG A C 1
ATOM 569 O O . ARG A 1 73 ? -16.285 -9.182 13.976 1.00 67.50 73 ARG A O 1
ATOM 576 N N . GLU A 1 74 ? -16.788 -10.076 11.954 1.00 61.03 74 GLU A N 1
ATOM 577 C CA . GLU A 1 74 ? -17.743 -11.087 12.378 1.00 61.03 74 GLU A CA 1
ATOM 578 C C . GLU A 1 74 ? -17.060 -11.994 13.414 1.00 61.03 74 GLU A C 1
ATOM 580 O O . GLU A 1 74 ? -15.882 -12.358 13.284 1.00 61.03 74 GLU A O 1
ATOM 585 N N . ARG A 1 75 ? -17.755 -12.230 14.525 1.00 55.78 75 ARG A N 1
ATOM 586 C CA . ARG A 1 75 ? -17.204 -12.745 15.780 1.00 55.78 75 ARG A CA 1
ATOM 587 C C . ARG A 1 75 ? -16.426 -14.051 15.576 1.00 55.78 75 ARG A C 1
ATOM 589 O O . ARG A 1 75 ? -16.999 -15.131 15.607 1.00 55.78 75 ARG A O 1
ATOM 596 N N . LYS A 1 76 ? -15.094 -13.992 15.489 1.00 52.31 76 LYS A N 1
ATOM 597 C CA . LYS A 1 76 ? -14.250 -15.165 15.767 1.00 52.31 76 LYS A CA 1
ATOM 598 C C . LYS A 1 76 ? -13.076 -14.789 16.655 1.00 52.31 76 LYS A C 1
ATOM 600 O O . LYS A 1 76 ? -12.027 -14.317 16.215 1.00 52.31 76 LYS A O 1
ATOM 605 N N . ASN A 1 77 ? -13.355 -14.985 17.937 1.00 52.97 77 ASN A N 1
ATOM 606 C CA . ASN A 1 77 ? -12.490 -14.930 19.101 1.00 52.97 77 ASN A CA 1
ATOM 607 C C . ASN A 1 77 ? -11.102 -15.532 18.792 1.00 52.97 77 ASN A C 1
ATOM 609 O O . ASN A 1 77 ? -10.971 -16.733 18.564 1.00 52.97 77 ASN A O 1
ATOM 613 N N . LYS A 1 78 ? -10.058 -14.698 18.734 1.00 49.16 78 LYS A N 1
ATOM 614 C CA . LYS A 1 78 ? -8.664 -15.160 18.785 1.00 49.16 78 LYS A CA 1
ATOM 615 C C . LYS A 1 78 ? -7.845 -14.105 19.511 1.00 49.16 78 LYS A C 1
ATOM 617 O O . LYS A 1 78 ? -7.631 -13.011 18.993 1.00 49.16 78 LYS A O 1
ATOM 622 N N . GLY A 1 79 ? -7.481 -14.450 20.743 1.00 52.91 79 GLY A N 1
ATOM 623 C CA . GLY A 1 79 ? -6.962 -13.547 21.756 1.00 52.91 79 GLY A CA 1
ATOM 624 C C . GLY A 1 79 ? -5.771 -12.708 21.312 1.00 52.91 79 GLY A C 1
ATOM 625 O O . GLY A 1 79 ? -4.819 -13.195 20.704 1.00 52.91 79 GLY A O 1
ATOM 626 N N . THR A 1 80 ? -5.807 -11.442 21.710 1.00 48.62 80 THR A N 1
ATOM 627 C CA . THR A 1 80 ? -4.617 -10.615 21.878 1.00 48.62 80 THR A CA 1
ATOM 628 C C . THR A 1 80 ? -4.387 -10.439 23.375 1.00 48.62 80 THR A C 1
ATOM 630 O O . THR A 1 80 ? -4.684 -9.393 23.944 1.00 48.62 80 THR A O 1
ATOM 633 N N . ARG A 1 81 ? -3.859 -11.485 24.022 1.00 58.00 81 ARG A N 1
ATOM 634 C CA . ARG A 1 81 ? -2.917 -11.265 25.122 1.00 58.00 81 ARG A CA 1
ATOM 635 C C . ARG A 1 81 ? -1.653 -10.728 24.466 1.00 58.00 81 ARG A C 1
ATOM 637 O O . ARG A 1 81 ? -1.030 -11.475 23.721 1.00 58.00 81 ARG A O 1
ATOM 644 N N . SER A 1 82 ? -1.375 -9.441 24.656 1.00 54.06 82 SER A N 1
ATOM 645 C CA . SER A 1 82 ? -0.014 -8.908 24.730 1.00 54.06 82 SER A CA 1
ATOM 646 C C . SER A 1 82 ? -0.019 -7.392 24.938 1.00 54.06 82 SER A C 1
ATOM 648 O O . SER A 1 82 ? -0.455 -6.640 24.066 1.00 54.06 82 SER A O 1
ATOM 650 N N . ASP A 1 83 ? 0.525 -7.012 26.098 1.00 52.97 83 ASP A N 1
ATOM 651 C CA . ASP A 1 83 ? 1.359 -5.823 26.319 1.00 52.97 83 ASP A CA 1
ATOM 652 C C . ASP A 1 83 ? 0.701 -4.452 26.533 1.00 52.97 83 ASP A C 1
ATOM 654 O O . ASP A 1 83 ? 1.112 -3.470 25.929 1.00 52.97 83 ASP A O 1
ATOM 658 N N . ASP A 1 84 ? -0.242 -4.341 27.475 1.00 55.12 84 ASP A N 1
ATOM 659 C CA . ASP A 1 84 ? -0.649 -3.031 28.025 1.00 55.12 84 ASP A CA 1
ATOM 660 C C . ASP A 1 84 ? -0.912 -3.091 29.559 1.00 55.12 84 ASP A C 1
ATOM 662 O O . ASP A 1 84 ? -1.868 -2.510 30.059 1.00 55.12 84 ASP A O 1
ATOM 666 N N . ALA A 1 85 ? -0.081 -3.802 30.342 1.00 53.09 85 ALA A N 1
ATOM 667 C CA . ALA A 1 85 ? -0.204 -3.818 31.814 1.00 53.09 85 ALA A CA 1
ATOM 668 C C . ALA A 1 85 ? 1.140 -3.914 32.564 1.00 53.09 85 ALA A C 1
ATOM 670 O O . ALA A 1 85 ? 1.297 -4.710 33.489 1.00 53.09 85 ALA A O 1
ATOM 671 N N . LYS A 1 86 ? 2.131 -3.089 32.204 1.00 54.78 86 LYS A N 1
ATOM 672 C CA . LYS A 1 86 ? 3.251 -2.815 33.118 1.00 54.78 86 LYS A CA 1
ATOM 673 C C . LYS A 1 86 ? 3.415 -1.313 33.299 1.00 54.78 86 LYS A C 1
ATOM 675 O O . LYS A 1 86 ? 3.746 -0.602 32.358 1.00 54.78 86 LYS A O 1
ATOM 680 N N . LYS A 1 87 ? 3.261 -0.894 34.560 1.00 57.41 87 LYS A N 1
ATOM 681 C CA . LYS A 1 87 ? 3.688 0.387 35.143 1.00 57.41 87 LYS A CA 1
ATOM 682 C C . LYS A 1 87 ? 2.663 1.531 35.183 1.00 57.41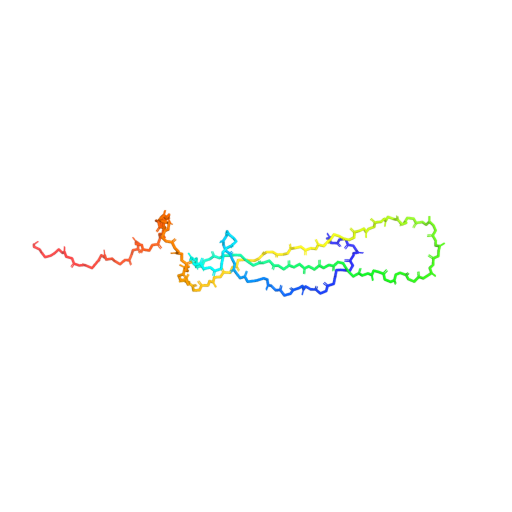 87 LYS A C 1
ATOM 684 O O . LYS A 1 87 ? 2.992 2.674 34.893 1.00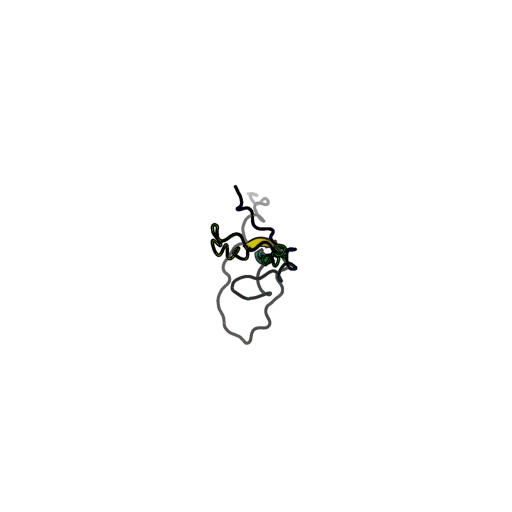 57.41 87 LYS A O 1
ATOM 689 N N . ARG A 1 88 ? 1.4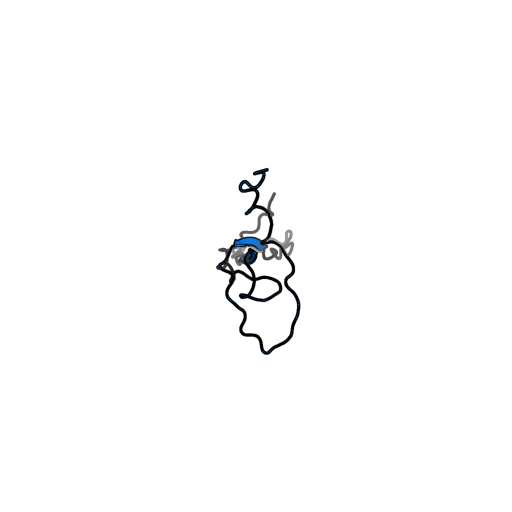63 1.254 35.690 1.00 56.22 88 ARG A N 1
ATOM 690 C CA . ARG A 1 88 ? 0.731 2.205 36.543 1.00 56.22 88 ARG A CA 1
ATOM 691 C C . ARG A 1 88 ? 0.097 1.416 37.677 1.00 56.22 88 ARG A C 1
ATOM 693 O O . ARG A 1 88 ? -0.948 0.822 37.478 1.00 56.22 88 ARG A O 1
ATOM 700 N N . ASP A 1 89 ? 0.845 1.266 38.764 1.00 54.44 89 ASP A N 1
ATOM 701 C CA . ASP A 1 89 ? 0.400 1.583 40.125 1.00 54.44 89 ASP A CA 1
ATOM 702 C C . ASP A 1 89 ? 1.427 1.027 41.129 1.00 54.44 89 ASP A C 1
ATOM 704 O O . ASP A 1 89 ? 1.538 -0.172 41.374 1.00 54.44 89 ASP A O 1
ATOM 708 N N . LYS A 1 90 ? 2.273 1.912 41.646 1.00 53.06 90 LYS A N 1
ATOM 709 C CA . LYS A 1 90 ? 2.926 1.728 42.946 1.00 53.06 90 LYS A CA 1
ATOM 710 C C . LYS A 1 90 ? 2.831 3.076 43.651 1.00 53.06 90 LYS A C 1
ATOM 712 O O . LYS A 1 90 ? 3.838 3.668 44.029 1.00 53.06 90 LYS A O 1
ATOM 717 N N . GLY A 1 91 ? 1.605 3.599 43.691 1.00 47.56 91 GLY A N 1
ATOM 718 C CA . GLY A 1 91 ? 1.237 4.752 44.492 1.00 47.56 91 GLY A CA 1
ATOM 719 C C . GLY A 1 91 ? 0.875 4.267 45.889 1.00 47.56 91 GLY A C 1
ATOM 720 O O . GLY A 1 91 ? -0.128 3.599 46.072 1.00 47.56 91 GLY A O 1
ATOM 721 N N . ASN A 1 92 ? 1.753 4.556 46.846 1.00 53.75 92 ASN A N 1
ATOM 722 C CA . ASN A 1 92 ? 1.452 4.811 48.254 1.00 53.75 92 ASN A CA 1
ATOM 723 C C . ASN A 1 92 ? 0.228 4.107 48.885 1.00 53.75 92 ASN A C 1
ATOM 725 O O . ASN A 1 92 ? -0.880 4.633 48.880 1.00 53.75 92 ASN A O 1
ATOM 729 N N . ALA A 1 93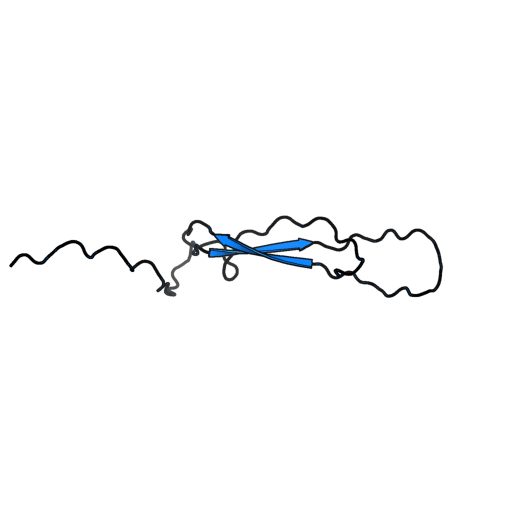 ? 0.471 2.991 49.577 1.00 52.69 93 ALA A N 1
ATOM 730 C CA . ALA A 1 93 ? -0.403 2.518 50.651 1.00 52.69 93 ALA A CA 1
ATOM 731 C C . ALA A 1 93 ? 0.393 1.672 51.661 1.00 52.69 93 ALA A C 1
ATOM 733 O O . ALA A 1 93 ? 0.398 0.444 51.609 1.00 52.69 93 ALA A O 1
ATOM 734 N N . ARG A 1 94 ? 1.089 2.336 52.588 1.00 49.09 94 ARG A N 1
ATOM 735 C CA . ARG A 1 94 ? 1.415 1.774 53.910 1.00 49.09 94 ARG A CA 1
ATOM 736 C C . ARG A 1 94 ? 1.174 2.849 54.963 1.00 49.09 94 ARG A C 1
ATOM 738 O O . ARG A 1 94 ? 2.102 3.431 55.503 1.00 49.09 94 ARG A O 1
ATOM 745 N N . GLY A 1 95 ? -0.106 3.132 55.179 1.00 49.00 95 GLY A N 1
ATOM 746 C CA . GLY A 1 95 ? -0.589 3.603 56.466 1.00 49.00 95 GLY A CA 1
ATOM 747 C C . GLY A 1 95 ? -0.980 2.382 57.291 1.00 49.00 95 GLY A C 1
ATOM 748 O O . GLY A 1 95 ? -1.956 1.712 56.955 1.00 49.00 95 GLY A O 1
ATOM 749 N N . ARG A 1 96 ? -0.175 2.070 58.302 1.00 45.50 96 ARG A N 1
ATOM 750 C CA . ARG A 1 96 ? -0.571 1.542 59.610 1.00 45.50 96 ARG A CA 1
ATOM 751 C C . ARG A 1 96 ? 0.668 1.450 60.482 1.00 45.50 96 ARG A C 1
ATOM 753 O O . ARG A 1 96 ? 1.672 0.898 59.982 1.00 45.50 96 ARG A O 1
#

Radius of gyration: 25.31 Å; chains: 1; bounding box: 49×20×92 Å

Foldseek 3Di:
DQPPFAWDDKDDKDAFDDPPDNAQDFKGKIKIKIATDPPPPPPDPDVPDPPVPRPDIDMDMDMDGDDHHHDPDDDDDDDPPDDDDPDPDPPDDDDD

InterPro domains:
  IPR000884 Thrombospondin type-1 (TSP1) repeat [PS50092] (4-72)
  IPR036383 Thrombospondin type-1 repeat superfamily [G3DSA:2.20.100.10] (1-82)
  IPR036383 Thrombospondin type-1 repeat superfamily [SSF82895] (4-67)
  IPR051514 R-spondin domain-containing protein [PTHR46987] (3-89)

pLDDT: mean 72.21, std 18.96, range [45.5, 95.94]